Protein AF-A0A435G6U5-F1 (afdb_monomer_lite)

Foldseek 3Di:
DDPVQLQVLVVCLLQVVDQLVVSVVSNVVDDQDDPDAADERDPVSLLNLLVCVLVVNAPLVSQLSSLLVQPPRPNYDYDDPCRVLNNVSSVLSPCCVVNNGDDSVVSCVSVVND

Secondary structure (DSSP, 8-state):
---HHHHHHHHHHHTT-S-HHHHHHHHTTS-S---SPPEEP-HHHHHHHHHHHHTTSS-HHHHHHHHHHHTT-TTEE--STTHHHHHHHHHHHH-HHHH----HHHHHHHHT--

Structure (mmCIF, N/CA/C/O backbone):
data_AF-A0A435G6U5-F1
#
_entry.id   AF-A0A435G6U5-F1
#
loop_
_atom_site.group_PDB
_atom_site.id
_atom_site.type_symbol
_atom_site.label_atom_id
_atom_site.label_alt_id
_atom_site.label_comp_id
_atom_site.label_asym_id
_atom_site.label_entity_id
_atom_site.label_seq_id
_atom_site.pdbx_PDB_ins_code
_atom_site.Cartn_x
_atom_site.Cartn_y
_atom_site.Cartn_z
_atom_site.occupancy
_atom_site.B_iso_or_equiv
_atom_site.auth_seq_id
_atom_site.auth_comp_id
_atom_site.auth_asym_id
_atom_site.auth_atom_id
_atom_site.pdbx_PDB_model_num
ATOM 1 N N . MET A 1 1 ? 16.431 -3.340 -18.171 1.00 50.75 1 MET A N 1
ATOM 2 C CA . MET A 1 1 ? 15.363 -3.262 -19.197 1.00 50.75 1 MET A CA 1
ATOM 3 C C . MET A 1 1 ? 14.067 -3.030 -18.445 1.00 50.75 1 MET A C 1
ATOM 5 O O . MET A 1 1 ? 13.778 -3.823 -17.561 1.00 50.75 1 MET A O 1
ATOM 9 N N . ILE A 1 2 ? 13.354 -1.934 -18.710 1.00 60.59 2 ILE A N 1
ATOM 10 C CA . ILE A 1 2 ? 12.085 -1.646 -18.026 1.00 60.59 2 ILE A CA 1
ATOM 11 C C . ILE A 1 2 ? 11.058 -2.672 -18.512 1.00 60.59 2 ILE A C 1
ATOM 13 O O . ILE A 1 2 ? 10.779 -2.747 -19.707 1.00 60.59 2 ILE A O 1
ATOM 17 N N . ASN A 1 3 ? 10.525 -3.484 -17.600 1.00 83.19 3 ASN A N 1
ATOM 18 C CA . ASN A 1 3 ? 9.413 -4.378 -17.909 1.00 83.19 3 ASN A CA 1
ATOM 19 C C . ASN A 1 3 ? 8.112 -3.582 -17.749 1.00 83.19 3 ASN A C 1
ATOM 21 O O . ASN A 1 3 ? 7.552 -3.508 -16.657 1.00 83.19 3 ASN A O 1
ATOM 25 N N . GLU A 1 4 ? 7.672 -2.930 -18.826 1.00 89.44 4 GLU A N 1
ATOM 26 C CA . GLU A 1 4 ? 6.516 -2.024 -18.804 1.00 89.44 4 GLU A CA 1
ATOM 27 C C . GLU A 1 4 ? 5.245 -2.678 -18.250 1.00 89.44 4 GLU A C 1
ATOM 29 O O . GLU A 1 4 ? 4.462 -2.009 -17.577 1.00 89.44 4 GLU A O 1
ATOM 34 N N . ASP A 1 5 ? 5.044 -3.975 -18.485 1.00 93.88 5 ASP A N 1
ATOM 35 C CA . ASP A 1 5 ? 3.865 -4.688 -17.996 1.00 93.88 5 ASP A CA 1
ATOM 36 C C . ASP A 1 5 ? 3.950 -4.986 -16.498 1.00 93.88 5 ASP A C 1
ATOM 38 O O . ASP A 1 5 ? 2.951 -4.812 -15.795 1.00 93.88 5 ASP A O 1
ATOM 42 N N . ARG A 1 6 ? 5.146 -5.302 -15.975 1.00 95.69 6 ARG A N 1
ATOM 43 C CA . ARG A 1 6 ? 5.376 -5.352 -14.521 1.00 95.69 6 ARG A CA 1
ATOM 44 C C . ARG A 1 6 ? 5.080 -3.994 -13.899 1.00 95.69 6 ARG A C 1
ATOM 46 O O . ARG A 1 6 ? 4.316 -3.923 -12.946 1.00 95.69 6 ARG A O 1
ATOM 53 N N . ILE A 1 7 ? 5.627 -2.912 -14.458 1.00 95.38 7 ILE A N 1
ATOM 54 C CA . ILE A 1 7 ? 5.423 -1.549 -13.940 1.00 95.38 7 ILE A CA 1
ATOM 55 C C . ILE A 1 7 ? 3.938 -1.168 -13.928 1.00 95.38 7 ILE A C 1
ATOM 57 O O . ILE A 1 7 ? 3.467 -0.576 -12.957 1.00 95.38 7 ILE A O 1
ATOM 61 N N . LYS A 1 8 ? 3.173 -1.521 -14.969 1.00 96.00 8 LYS A N 1
ATOM 62 C CA . LYS A 1 8 ? 1.712 -1.328 -14.985 1.00 96.00 8 LYS A CA 1
ATOM 63 C C . LYS A 1 8 ? 1.030 -2.127 -13.874 1.00 96.00 8 LYS A C 1
ATOM 65 O O . LYS A 1 8 ? 0.192 -1.571 -13.172 1.00 96.00 8 LYS A O 1
ATOM 70 N N . ALA A 1 9 ? 1.398 -3.395 -13.690 1.00 96.94 9 ALA A N 1
ATOM 71 C CA . ALA A 1 9 ? 0.836 -4.232 -12.633 1.00 96.94 9 ALA A CA 1
ATOM 72 C C . ALA A 1 9 ? 1.160 -3.682 -11.230 1.00 96.94 9 ALA A C 1
ATOM 74 O O . ALA A 1 9 ? 0.264 -3.599 -10.392 1.00 96.94 9 ALA A O 1
ATOM 75 N N . VAL A 1 10 ? 2.393 -3.208 -11.007 1.00 97.56 10 VAL A N 1
ATOM 76 C CA . VAL A 1 10 ? 2.805 -2.547 -9.758 1.00 97.56 10 VAL A CA 1
ATOM 77 C C . VAL A 1 10 ? 1.973 -1.290 -9.504 1.00 97.56 10 VAL A C 1
ATOM 79 O O . VAL A 1 10 ? 1.478 -1.092 -8.399 1.00 97.56 10 VAL A O 1
ATOM 82 N N . LYS A 1 11 ? 1.778 -0.443 -10.521 1.00 97.69 11 LYS A N 1
ATOM 83 C CA . LYS A 1 11 ? 0.965 0.777 -10.397 1.00 97.69 11 LYS A CA 1
ATOM 84 C C . LYS A 1 11 ? -0.492 0.466 -10.054 1.00 97.69 11 LYS A C 1
ATOM 86 O O . LYS A 1 11 ? -1.048 1.113 -9.170 1.00 97.69 11 LYS A O 1
ATOM 91 N N . SER A 1 12 ? -1.082 -0.551 -10.685 1.00 97.69 12 SER A N 1
ATOM 92 C CA . SER A 1 12 ? -2.440 -0.990 -10.344 1.00 97.69 12 SER A CA 1
ATOM 93 C C . SER A 1 12 ? -2.544 -1.556 -8.923 1.00 97.69 12 SER A C 1
ATOM 95 O O . SER A 1 12 ? -3.585 -1.365 -8.295 1.00 97.69 12 SER A O 1
ATOM 97 N N . LEU A 1 13 ? -1.494 -2.206 -8.395 1.00 98.44 13 LEU A N 1
ATOM 98 C CA . LEU A 1 13 ? -1.422 -2.595 -6.981 1.00 98.44 13 LEU A CA 1
ATOM 99 C C . LEU A 1 13 ? -1.333 -1.364 -6.069 1.00 98.44 13 LEU A C 1
ATOM 101 O O . LEU A 1 13 ? -2.150 -1.236 -5.164 1.00 98.44 13 LEU A O 1
ATOM 105 N N . ILE A 1 14 ? -0.390 -0.448 -6.322 1.00 98.31 14 ILE A N 1
ATOM 106 C CA . ILE A 1 14 ? -0.176 0.763 -5.508 1.00 98.31 14 ILE A CA 1
ATOM 107 C C . ILE A 1 14 ? -1.473 1.567 -5.372 1.00 98.31 14 ILE A C 1
ATOM 109 O O . ILE A 1 14 ? -1.871 1.898 -4.259 1.00 98.31 14 ILE A O 1
ATOM 113 N N . GLY A 1 15 ? -2.164 1.828 -6.486 1.00 97.44 15 GLY A N 1
ATOM 114 C CA . GLY A 1 15 ? -3.444 2.544 -6.477 1.00 97.44 15 GLY A CA 1
ATOM 115 C C . GLY A 1 15 ? -4.650 1.688 -6.073 1.00 97.44 15 GLY A C 1
ATOM 116 O O . GLY A 1 15 ? -5.752 2.216 -5.904 1.00 97.44 15 GLY A O 1
ATOM 117 N N . LEU A 1 16 ? -4.467 0.370 -5.951 1.00 97.62 16 LEU A N 1
ATOM 118 C CA . LEU A 1 16 ? -5.516 -0.631 -5.758 1.00 97.62 16 LEU A CA 1
ATOM 119 C C . LEU A 1 16 ? -6.708 -0.413 -6.711 1.00 97.62 16 LEU A C 1
ATOM 121 O O . LEU A 1 16 ? -7.870 -0.339 -6.302 1.00 97.62 16 LEU A O 1
ATOM 125 N N . GLU A 1 17 ? -6.405 -0.226 -7.998 1.00 91.50 17 GLU A N 1
ATOM 126 C CA . GLU A 1 17 ? -7.369 0.163 -9.047 1.00 91.50 17 GLU A CA 1
ATOM 127 C C . GLU A 1 17 ? -8.345 -0.966 -9.417 1.00 91.50 17 GLU A C 1
ATOM 129 O O . GLU A 1 17 ? -9.379 -0.739 -10.045 1.00 91.50 17 GLU A O 1
ATOM 134 N N . LYS A 1 18 ? -7.997 -2.199 -9.048 1.00 95.38 18 LYS A N 1
ATOM 135 C CA . LYS A 1 18 ? -8.740 -3.435 -9.303 1.00 95.38 18 LYS A CA 1
ATOM 136 C C . LYS A 1 18 ? -8.899 -4.199 -7.982 1.00 95.38 18 LYS A C 1
ATOM 138 O O . LYS A 1 18 ? -8.214 -3.861 -7.015 1.00 95.38 18 LYS A O 1
ATOM 143 N N . PRO A 1 19 ? -9.762 -5.233 -7.919 1.00 97.62 19 PRO A N 1
ATOM 144 C CA . PRO A 1 19 ? -9.792 -6.136 -6.771 1.00 97.62 19 PRO A CA 1
ATOM 145 C C . PRO A 1 19 ? -8.387 -6.657 -6.449 1.00 97.62 19 PRO A C 1
ATOM 147 O O . PRO A 1 19 ? -7.641 -6.985 -7.376 1.00 97.62 19 PRO A O 1
ATOM 150 N N . ILE A 1 20 ? -8.036 -6.739 -5.162 1.00 98.00 20 ILE A N 1
ATOM 151 C CA . ILE A 1 20 ? -6.674 -7.069 -4.714 1.00 98.00 20 ILE A CA 1
ATOM 152 C C . ILE A 1 20 ? -6.160 -8.377 -5.334 1.00 98.00 20 ILE A C 1
ATOM 154 O O . ILE A 1 20 ? -5.059 -8.403 -5.883 1.00 98.00 20 ILE A O 1
ATOM 158 N N . ASP A 1 21 ? -7.008 -9.405 -5.412 1.00 97.50 21 ASP A N 1
ATOM 159 C CA . ASP A 1 21 ? -6.685 -10.684 -6.055 1.00 97.50 21 ASP A CA 1
ATOM 160 C C . ASP A 1 21 ? -6.280 -10.524 -7.525 1.00 97.50 21 ASP A C 1
ATOM 162 O O . ASP A 1 21 ? -5.393 -11.215 -8.019 1.00 97.50 21 ASP A O 1
ATOM 166 N N . SER A 1 22 ? -6.904 -9.595 -8.255 1.00 97.94 22 SER A N 1
ATOM 167 C CA . SER A 1 22 ? -6.549 -9.326 -9.654 1.00 97.94 22 SER A CA 1
ATOM 168 C C . SER A 1 22 ? -5.181 -8.655 -9.777 1.00 97.94 22 SER A C 1
ATOM 170 O O . SER A 1 22 ? -4.448 -8.947 -10.722 1.00 97.94 22 SER A O 1
ATOM 172 N N . CYS A 1 23 ? -4.825 -7.775 -8.836 1.00 97.81 23 CYS A N 1
ATOM 173 C CA . CYS A 1 23 ? -3.502 -7.153 -8.783 1.00 97.81 23 CYS A CA 1
ATOM 174 C C . CYS A 1 23 ? -2.420 -8.191 -8.456 1.00 97.81 23 CYS A C 1
ATOM 176 O O . CYS A 1 23 ? -1.431 -8.286 -9.182 1.00 97.81 23 CYS A O 1
ATOM 178 N N . ILE A 1 24 ? -2.648 -9.018 -7.431 1.00 96.75 24 ILE A N 1
ATOM 179 C CA . ILE A 1 24 ? -1.733 -10.095 -7.025 1.00 96.75 24 ILE A CA 1
ATOM 180 C C . ILE A 1 24 ? -1.548 -11.102 -8.165 1.00 96.75 24 ILE A C 1
ATOM 182 O O . ILE A 1 24 ? -0.421 -11.419 -8.536 1.00 96.75 24 ILE A O 1
ATOM 186 N N . ASN A 1 25 ? -2.636 -11.550 -8.799 1.00 97.00 25 ASN A N 1
ATOM 187 C CA . ASN A 1 25 ? -2.562 -12.497 -9.913 1.00 97.00 25 ASN A CA 1
ATOM 188 C C . ASN A 1 25 ? -1.785 -11.944 -11.112 1.00 97.00 25 ASN A C 1
ATOM 190 O O . ASN A 1 25 ? -1.052 -12.692 -11.754 1.00 97.00 25 ASN A O 1
ATOM 194 N N . ALA A 1 26 ? -1.916 -10.648 -11.413 1.00 96.38 26 ALA A N 1
ATOM 195 C CA . ALA A 1 26 ? -1.118 -10.021 -12.461 1.00 96.38 26 ALA A CA 1
ATOM 196 C C . ALA A 1 26 ? 0.378 -10.024 -12.106 1.00 96.38 26 ALA A C 1
ATOM 198 O O . ALA A 1 26 ? 1.209 -10.325 -12.962 1.00 96.38 26 ALA A O 1
ATOM 199 N N . LEU A 1 27 ? 0.725 -9.740 -10.849 1.00 95.94 27 LEU A N 1
ATOM 200 C CA . LEU A 1 27 ? 2.111 -9.727 -10.378 1.00 95.94 27 LEU A CA 1
ATOM 201 C C . LEU A 1 27 ? 2.742 -11.122 -10.305 1.00 95.94 27 LEU A C 1
ATOM 203 O O . LEU A 1 27 ? 3.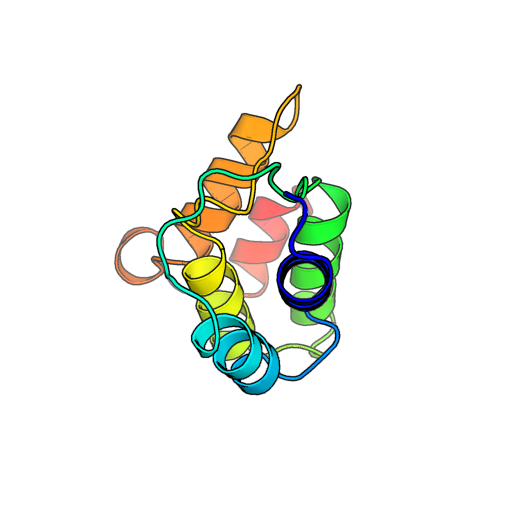912 -11.266 -10.648 1.00 95.94 27 LEU A O 1
ATOM 207 N N . ASN A 1 28 ? 1.954 -12.152 -9.991 1.00 95.50 28 ASN A N 1
ATOM 208 C CA . ASN A 1 28 ? 2.390 -13.554 -9.973 1.00 95.50 28 ASN A CA 1
ATOM 209 C C . ASN A 1 28 ? 2.816 -14.091 -11.354 1.00 95.50 28 ASN A C 1
ATOM 211 O O . ASN A 1 28 ? 3.363 -15.188 -11.445 1.00 95.50 28 ASN A O 1
ATOM 215 N N . THR A 1 29 ? 2.574 -13.344 -12.438 1.00 95.50 29 THR A N 1
ATOM 216 C CA . THR A 1 29 ? 3.088 -13.684 -13.777 1.00 95.50 29 THR A CA 1
ATOM 217 C C . THR A 1 29 ? 4.566 -13.331 -13.966 1.00 95.50 29 THR A C 1
ATOM 219 O O . THR A 1 29 ? 5.189 -13.785 -14.928 1.00 95.50 29 THR A O 1
ATOM 222 N N . PHE A 1 30 ? 5.142 -12.544 -13.053 1.00 94.25 30 PHE A N 1
ATOM 223 C CA . PHE A 1 30 ? 6.541 -12.138 -13.068 1.00 94.25 30 PHE A CA 1
ATOM 224 C C . PHE A 1 30 ? 7.340 -12.856 -11.969 1.00 94.25 30 PHE A C 1
A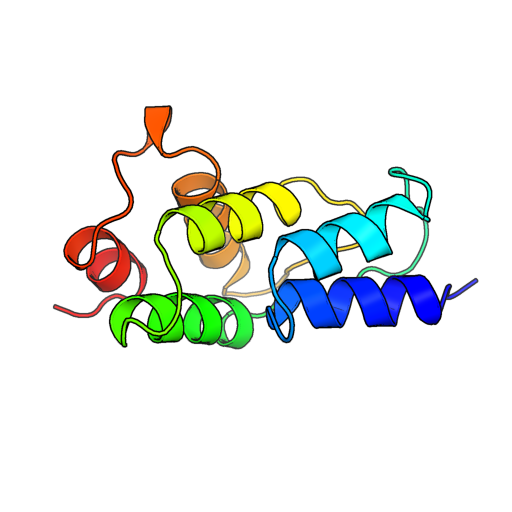TOM 226 O O . PHE A 1 30 ? 6.784 -13.334 -10.985 1.00 94.25 30 PHE A O 1
ATOM 233 N N . SER A 1 31 ? 8.667 -12.906 -12.126 1.00 93.25 31 SER A N 1
ATOM 234 C CA .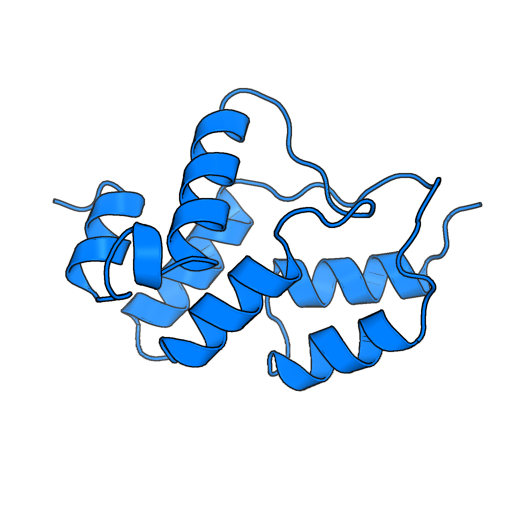 SER A 1 31 ? 9.575 -13.328 -11.048 1.00 93.25 31 SER A CA 1
ATOM 235 C C . SER A 1 31 ? 9.370 -12.466 -9.800 1.00 93.25 31 SER A C 1
ATOM 237 O O . SER A 1 31 ? 9.121 -11.266 -9.929 1.00 93.25 31 SER A O 1
ATOM 239 N N . TRP A 1 32 ? 9.526 -13.044 -8.611 1.00 88.94 32 TRP A N 1
ATOM 240 C CA . TRP A 1 32 ? 9.543 -12.249 -7.384 1.00 88.94 32 TRP A CA 1
ATOM 241 C C . TRP A 1 32 ? 10.707 -11.253 -7.411 1.00 88.94 32 TRP A C 1
ATOM 243 O O . TRP A 1 32 ? 10.476 -10.045 -7.387 1.00 88.94 32 TRP A O 1
ATOM 253 N N . ASP A 1 33 ? 11.921 -11.768 -7.621 1.00 91.38 33 ASP A N 1
ATOM 254 C CA . ASP A 1 33 ? 13.139 -10.966 -7.726 1.00 91.38 33 ASP A CA 1
ATOM 255 C C . ASP A 1 33 ? 13.043 -9.965 -8.886 1.00 91.38 33 ASP A C 1
ATOM 257 O O . ASP A 1 33 ? 12.589 -10.295 -9.999 1.00 91.38 33 ASP A O 1
ATOM 261 N N . TYR A 1 34 ? 13.492 -8.737 -8.627 1.00 93.31 34 TYR A N 1
ATOM 262 C CA . TYR A 1 34 ? 13.490 -7.658 -9.603 1.00 93.31 34 TYR A CA 1
ATOM 263 C C . TYR A 1 34 ? 14.703 -6.735 -9.454 1.00 93.31 34 TYR A C 1
ATOM 265 O O . TYR A 1 34 ? 14.805 -5.970 -8.505 1.00 93.31 34 TYR A O 1
ATOM 273 N N . ASP A 1 35 ? 15.566 -6.737 -10.472 1.00 90.81 35 ASP A N 1
ATOM 274 C CA . ASP A 1 35 ? 16.769 -5.889 -10.541 1.00 90.81 35 ASP A CA 1
ATOM 275 C C . ASP A 1 35 ? 16.567 -4.600 -11.372 1.00 90.81 35 ASP A C 1
ATOM 277 O O . ASP A 1 35 ? 17.531 -3.971 -11.816 1.00 90.81 35 ASP A O 1
ATOM 281 N N . GLY A 1 36 ? 15.320 -4.248 -11.705 1.00 91.06 36 GLY A N 1
ATOM 282 C CA . GLY A 1 36 ? 15.005 -3.070 -12.519 1.00 91.06 36 GLY A CA 1
ATOM 283 C C . GLY A 1 36 ? 14.673 -1.827 -11.690 1.00 91.06 36 GLY A C 1
ATOM 284 O O . GLY A 1 36 ? 14.709 -1.843 -10.465 1.00 91.06 36 GLY A O 1
ATOM 285 N N . ASP A 1 37 ? 14.289 -0.744 -12.370 1.00 93.69 37 ASP A N 1
ATOM 286 C CA . ASP A 1 37 ? 13.867 0.482 -11.688 1.00 93.69 37 ASP A CA 1
ATOM 287 C C . ASP A 1 37 ? 12.511 0.267 -10.988 1.00 93.69 37 ASP A C 1
ATOM 289 O O . ASP A 1 37 ? 11.553 -0.160 -11.653 1.00 93.69 37 ASP A O 1
ATOM 293 N N . PRO A 1 38 ? 12.401 0.533 -9.674 1.00 95.62 38 PRO A N 1
ATOM 294 C CA . PRO A 1 38 ? 11.172 0.317 -8.922 1.00 95.62 38 PRO A CA 1
ATOM 295 C C . PRO A 1 38 ? 10.135 1.410 -9.199 1.00 95.62 38 PRO A C 1
ATOM 297 O O . PRO A 1 38 ? 10.456 2.536 -9.591 1.00 95.62 38 PRO A O 1
ATOM 300 N N . VAL A 1 39 ? 8.863 1.101 -8.941 1.00 97.38 39 VAL A N 1
ATOM 301 C CA . VAL A 1 39 ? 7.804 2.116 -8.911 1.00 97.38 39 VAL A CA 1
ATOM 302 C C . VAL A 1 39 ? 7.806 2.808 -7.557 1.00 97.38 39 VAL A C 1
ATOM 304 O O . VAL A 1 39 ? 7.845 2.158 -6.515 1.00 97.38 39 VAL A O 1
ATOM 307 N N . ILE A 1 40 ? 7.735 4.138 -7.574 1.00 97.75 40 ILE A N 1
ATOM 308 C CA . ILE A 1 40 ? 7.714 4.926 -6.345 1.00 97.75 40 ILE A CA 1
ATOM 309 C C . ILE A 1 40 ? 6.307 4.933 -5.746 1.00 97.75 40 ILE A C 1
ATOM 311 O O . ILE A 1 40 ? 5.381 5.472 -6.353 1.00 97.75 40 ILE A O 1
ATOM 315 N N . LEU A 1 41 ? 6.176 4.368 -4.547 1.00 98.50 41 LEU A N 1
ATOM 316 C CA . LEU A 1 41 ? 5.024 4.518 -3.668 1.00 98.50 41 LEU A CA 1
ATOM 317 C C . LEU A 1 41 ? 5.146 5.842 -2.908 1.00 98.50 41 LEU A C 1
ATOM 319 O O . LEU A 1 41 ? 6.133 6.075 -2.207 1.00 98.50 41 LEU A O 1
ATOM 323 N N . ASN A 1 42 ? 4.140 6.705 -3.019 1.00 98.25 42 ASN A N 1
ATOM 324 C CA . ASN A 1 42 ? 4.117 7.990 -2.328 1.00 98.25 42 ASN A CA 1
ATOM 325 C C . ASN A 1 42 ? 3.075 7.996 -1.213 1.00 98.25 42 ASN A C 1
ATOM 327 O O . ASN A 1 42 ? 2.144 7.191 -1.176 1.00 98.25 42 ASN A O 1
ATOM 331 N N . ARG A 1 43 ? 3.189 8.986 -0.325 1.00 98.12 43 ARG A N 1
ATOM 332 C CA . ARG A 1 43 ? 2.231 9.199 0.762 1.00 98.12 43 ARG A CA 1
ATOM 333 C C . ARG A 1 43 ? 0.789 9.278 0.265 1.00 98.12 43 ARG A C 1
ATOM 335 O O . ARG A 1 43 ? -0.094 8.664 0.853 1.00 98.12 43 ARG A O 1
ATOM 342 N N . THR A 1 44 ? 0.554 9.999 -0.828 1.00 98.06 44 THR A N 1
ATOM 343 C CA . THR A 1 44 ? -0.785 10.190 -1.401 1.00 98.06 44 THR A CA 1
ATOM 344 C C . THR A 1 44 ? -1.434 8.884 -1.846 1.00 98.06 44 THR A C 1
ATOM 346 O O . THR A 1 44 ? -2.651 8.753 -1.737 1.00 98.06 44 THR A O 1
ATOM 349 N N . ASP A 1 45 ? -0.641 7.917 -2.310 1.00 98.44 45 ASP A N 1
ATOM 350 C CA . ASP A 1 45 ? -1.141 6.607 -2.730 1.00 98.44 45 ASP A CA 1
ATOM 351 C C . ASP A 1 45 ? -1.650 5.826 -1.511 1.00 98.44 45 ASP A C 1
ATOM 353 O O . ASP A 1 45 ? -2.794 5.370 -1.486 1.00 98.44 45 ASP A O 1
ATOM 357 N N . VAL A 1 46 ? -0.840 5.778 -0.446 1.00 98.69 46 VAL A N 1
ATOM 358 C CA . VAL A 1 46 ? -1.189 5.127 0.827 1.00 98.69 46 VAL A CA 1
ATOM 359 C C . VAL A 1 46 ? -2.419 5.779 1.462 1.00 98.69 46 VAL A C 1
ATOM 361 O O . VAL A 1 46 ? -3.360 5.096 1.867 1.00 98.69 46 VAL A O 1
ATOM 364 N N . GLU A 1 47 ? -2.450 7.113 1.520 1.00 98.62 47 GLU A N 1
ATOM 365 C CA . GLU A 1 47 ? -3.597 7.847 2.053 1.00 98.62 47 GLU A CA 1
ATOM 366 C C . GLU A 1 47 ? -4.877 7.579 1.259 1.00 98.62 47 GLU A C 1
ATOM 368 O O . GLU A 1 47 ? -5.943 7.455 1.856 1.00 98.62 47 GLU A O 1
ATOM 373 N N . SER A 1 48 ? -4.788 7.493 -0.071 1.00 98.56 48 SER A N 1
ATOM 374 C CA . SER A 1 48 ? -5.935 7.217 -0.940 1.00 98.56 48 SER A CA 1
ATOM 375 C C . SER A 1 48 ? -6.567 5.858 -0.625 1.00 98.56 48 SER A C 1
ATOM 377 O O . SER A 1 48 ? -7.783 5.761 -0.441 1.00 98.56 48 SER A O 1
ATOM 379 N N . VAL A 1 49 ? -5.749 4.811 -0.483 1.00 98.62 49 VAL A N 1
ATOM 380 C CA . VAL A 1 49 ? -6.232 3.459 -0.164 1.00 98.62 49 VAL A CA 1
ATOM 381 C C . VAL A 1 49 ? -6.824 3.397 1.250 1.00 98.62 49 VAL A C 1
ATOM 383 O O . VAL A 1 49 ? -7.924 2.870 1.430 1.00 98.62 49 VAL A O 1
ATOM 386 N N . MET A 1 50 ? -6.175 4.019 2.241 1.00 98.75 50 MET A N 1
ATOM 387 C CA . MET A 1 50 ? -6.717 4.111 3.604 1.00 98.75 50 MET A CA 1
ATOM 388 C C . MET A 1 50 ? -8.043 4.885 3.661 1.00 98.75 50 MET A C 1
ATOM 390 O O . MET A 1 50 ? -8.978 4.457 4.335 1.00 98.75 50 MET A O 1
ATOM 394 N N . LYS A 1 51 ? -8.173 5.992 2.917 1.00 98.56 51 LYS A N 1
ATOM 395 C CA . LYS A 1 51 ? -9.428 6.759 2.828 1.00 98.56 51 LYS A CA 1
ATOM 396 C C . LYS A 1 51 ? -10.554 5.929 2.212 1.00 98.56 51 LYS A C 1
ATOM 398 O O . LYS A 1 51 ? -11.658 5.940 2.741 1.00 98.56 51 LYS A O 1
ATOM 403 N N . ARG A 1 52 ? -10.279 5.117 1.184 1.00 98.44 52 ARG A N 1
ATOM 404 C CA . ARG A 1 52 ? -11.279 4.185 0.623 1.00 98.44 52 ARG A CA 1
ATOM 405 C C . ARG A 1 52 ? -11.786 3.176 1.655 1.00 98.44 52 ARG A C 1
ATOM 407 O O . ARG A 1 52 ? -12.973 2.858 1.636 1.00 98.44 52 ARG A O 1
ATOM 414 N N . PHE A 1 53 ? -10.927 2.699 2.555 1.00 98.62 53 PHE A N 1
ATOM 415 C CA . PHE A 1 53 ? -11.354 1.876 3.691 1.00 98.62 53 PHE A CA 1
ATOM 416 C C . PHE A 1 53 ? -12.239 2.664 4.666 1.00 98.62 53 PHE A C 1
ATOM 418 O O . PHE A 1 53 ? -13.315 2.189 5.034 1.00 98.62 53 PHE A O 1
ATOM 425 N N . LEU A 1 54 ? -11.848 3.890 5.031 1.00 98.50 54 LEU A N 1
ATOM 426 C CA . LEU A 1 54 ? -12.671 4.759 5.881 1.00 98.50 54 LEU A CA 1
ATOM 427 C C . LEU A 1 54 ? -14.032 5.083 5.247 1.00 98.50 54 LEU A C 1
ATOM 429 O O . LEU A 1 54 ? -15.035 5.171 5.952 1.00 98.50 54 LEU A O 1
ATOM 433 N N . ASP A 1 55 ? -14.112 5.194 3.929 1.00 98.12 55 ASP A N 1
ATOM 434 C CA . ASP A 1 55 ? -15.371 5.443 3.223 1.00 98.12 55 ASP A CA 1
ATOM 435 C C . ASP A 1 55 ? -16.239 4.179 3.073 1.00 98.12 55 ASP A C 1
ATOM 437 O O . ASP A 1 55 ? -17.345 4.245 2.542 1.00 98.12 55 ASP A O 1
ATOM 441 N N . GLY A 1 56 ? -15.762 3.016 3.533 1.00 97.69 56 GLY A N 1
ATOM 442 C CA . GLY A 1 56 ? -16.458 1.732 3.400 1.00 97.69 56 GLY A CA 1
ATOM 443 C C . GLY A 1 56 ? -16.383 1.120 1.996 1.00 97.69 56 GLY A C 1
ATOM 444 O O . GLY A 1 56 ? -17.062 0.133 1.724 1.00 97.69 56 GLY A O 1
ATOM 445 N N . ASN A 1 57 ? -15.549 1.679 1.114 1.00 97.62 57 ASN A N 1
ATOM 446 C CA . ASN A 1 57 ? -15.335 1.212 -0.261 1.00 97.62 57 ASN A CA 1
ATOM 447 C C . ASN A 1 57 ? -14.241 0.137 -0.373 1.00 97.62 57 ASN A C 1
ATOM 449 O O . ASN A 1 57 ? -13.991 -0.376 -1.464 1.00 97.62 57 ASN A O 1
ATOM 453 N N . LEU A 1 58 ? -13.556 -0.168 0.728 1.00 97.88 58 LEU A N 1
ATOM 454 C CA . LEU A 1 58 ? -12.529 -1.198 0.812 1.00 97.88 58 LEU A CA 1
ATOM 455 C C . LEU A 1 58 ? -12.712 -1.974 2.114 1.00 97.88 58 LEU A C 1
ATOM 457 O O . LEU A 1 58 ? -12.928 -1.371 3.167 1.00 97.88 58 LEU A O 1
ATOM 461 N N . SER A 1 59 ? -12.648 -3.303 2.054 1.00 98.25 59 SER A N 1
ATOM 462 C CA . SER A 1 59 ? -12.745 -4.116 3.262 1.00 98.25 59 SER A CA 1
ATOM 463 C C . SER A 1 59 ? -11.428 -4.101 4.043 1.00 98.25 59 SER A C 1
ATOM 465 O O . SER A 1 59 ? -10.362 -3.826 3.495 1.00 98.25 59 SER A O 1
ATOM 467 N N . LYS A 1 60 ? -11.484 -4.444 5.336 1.00 98.00 60 LYS A N 1
ATOM 468 C CA . LYS A 1 60 ? -10.267 -4.625 6.146 1.00 98.00 60 LYS A CA 1
ATOM 469 C C . LYS A 1 60 ? -9.341 -5.703 5.569 1.00 98.00 60 LYS A C 1
ATOM 471 O O . LYS A 1 60 ? -8.133 -5.545 5.622 1.00 98.00 60 LYS A O 1
ATOM 476 N N . THR A 1 61 ? -9.920 -6.769 5.011 1.00 98.19 61 THR A N 1
ATOM 477 C CA . THR A 1 61 ? -9.175 -7.897 4.441 1.00 98.19 61 THR A CA 1
ATOM 478 C C . THR A 1 61 ? -8.466 -7.480 3.162 1.00 98.19 61 THR A C 1
ATOM 480 O O . THR A 1 61 ? -7.310 -7.832 2.973 1.00 98.19 61 THR A O 1
ATOM 483 N N . ASP A 1 62 ? -9.116 -6.670 2.323 1.00 98.50 62 ASP A N 1
ATOM 484 C CA . ASP A 1 62 ? -8.466 -6.129 1.128 1.00 98.50 62 ASP A CA 1
ATOM 485 C C . ASP A 1 62 ? -7.360 -5.130 1.486 1.00 98.50 62 ASP A C 1
ATOM 487 O O . ASP A 1 62 ? -6.336 -5.094 0.812 1.00 98.50 62 ASP A O 1
ATOM 491 N N . LEU A 1 63 ? -7.549 -4.323 2.541 1.00 98.69 63 LEU A N 1
ATOM 492 C CA . LEU A 1 63 ? -6.531 -3.380 3.014 1.00 98.69 63 LEU A CA 1
ATOM 493 C C . LEU A 1 63 ? -5.296 -4.103 3.576 1.00 98.69 63 LEU A C 1
ATOM 495 O O . LEU A 1 63 ? -4.174 -3.705 3.274 1.00 98.69 63 LEU A O 1
ATOM 499 N N . GLU A 1 64 ? -5.506 -5.167 4.354 1.00 98.62 64 GLU A N 1
ATOM 500 C CA . GLU A 1 64 ? -4.443 -6.047 4.856 1.00 98.62 64 GLU A CA 1
ATOM 501 C C . GLU A 1 64 ? -3.679 -6.699 3.698 1.00 98.62 64 GLU A C 1
ATOM 503 O O . GLU A 1 64 ? -2.466 -6.539 3.592 1.00 98.62 64 GLU A O 1
ATOM 508 N N . ALA A 1 65 ? -4.396 -7.345 2.773 1.00 98.56 65 ALA A N 1
ATOM 509 C CA . ALA A 1 65 ? -3.797 -8.010 1.617 1.00 98.56 65 ALA A CA 1
ATOM 510 C C . ALA A 1 65 ? -3.056 -7.035 0.687 1.00 98.56 65 ALA A C 1
ATOM 512 O O . ALA A 1 65 ? -2.038 -7.387 0.097 1.00 98.56 65 ALA A O 1
ATOM 513 N N . TRP A 1 66 ? -3.540 -5.799 0.554 1.00 98.75 66 TRP A N 1
ATOM 514 C CA . TRP A 1 66 ? -2.841 -4.751 -0.186 1.00 98.75 66 TRP A CA 1
ATOM 515 C C . TRP A 1 66 ? -1.521 -4.352 0.478 1.00 98.75 66 TRP A C 1
ATOM 517 O O . TRP A 1 66 ? -0.514 -4.222 -0.217 1.00 98.75 66 TRP A O 1
ATOM 527 N N . ALA A 1 67 ? -1.509 -4.176 1.802 1.00 98.69 67 ALA A N 1
ATOM 528 C CA . ALA A 1 67 ? -0.294 -3.830 2.532 1.00 98.69 67 ALA A CA 1
ATOM 529 C C . ALA A 1 67 ? 0.728 -4.976 2.502 1.00 98.69 67 ALA A C 1
ATOM 531 O O . ALA A 1 67 ? 1.898 -4.729 2.223 1.00 98.69 67 ALA A O 1
ATOM 532 N N . ASP A 1 68 ? 0.276 -6.216 2.705 1.00 98.38 68 ASP A N 1
ATOM 533 C CA . ASP A 1 68 ? 1.093 -7.432 2.597 1.00 98.38 68 ASP A CA 1
ATOM 534 C C . ASP A 1 68 ? 1.716 -7.579 1.202 1.00 98.38 68 ASP A C 1
ATOM 536 O O . ASP A 1 68 ? 2.924 -7.750 1.067 1.00 98.38 68 ASP A O 1
ATOM 540 N N . ALA A 1 69 ? 0.929 -7.369 0.142 1.00 97.88 69 ALA A N 1
ATOM 541 C CA . ALA A 1 69 ? 1.424 -7.420 -1.232 1.00 97.88 69 ALA A CA 1
ATOM 542 C C . ALA A 1 69 ? 2.411 -6.291 -1.591 1.00 97.88 69 ALA A C 1
ATOM 544 O O . ALA A 1 69 ? 3.048 -6.356 -2.641 1.00 97.88 69 ALA A O 1
ATOM 545 N N . ILE A 1 70 ? 2.518 -5.234 -0.782 1.00 98.25 70 ILE A N 1
ATOM 546 C CA . ILE A 1 70 ? 3.497 -4.151 -0.964 1.00 98.25 70 ILE A CA 1
ATOM 547 C C . ILE A 1 70 ? 4.742 -4.382 -0.106 1.00 98.25 70 ILE A C 1
ATOM 549 O O . ILE A 1 70 ? 5.844 -4.001 -0.512 1.00 98.25 70 ILE A O 1
ATOM 553 N N . GLU A 1 71 ? 4.581 -4.957 1.084 1.00 97.31 71 GLU A N 1
ATOM 554 C CA . GLU A 1 71 ? 5.671 -5.140 2.030 1.00 97.31 71 GLU A CA 1
ATOM 555 C C . GLU A 1 71 ? 6.797 -5.989 1.415 1.00 97.31 71 GLU A C 1
ATOM 557 O O . GLU A 1 71 ? 6.568 -7.049 0.841 1.00 97.31 71 GLU A O 1
ATOM 562 N N . LEU A 1 72 ? 8.040 -5.511 1.533 1.00 93.69 72 LEU A N 1
ATOM 563 C CA . LEU A 1 72 ? 9.251 -6.205 1.066 1.00 93.69 72 LEU A CA 1
ATOM 564 C C . LEU A 1 72 ? 9.340 -6.466 -0.451 1.00 93.69 72 LEU A C 1
ATOM 566 O O . LEU A 1 72 ? 10.182 -7.259 -0.869 1.00 93.69 72 LEU A O 1
ATOM 570 N N . ARG A 1 73 ? 8.518 -5.820 -1.287 1.00 95.06 73 ARG A N 1
ATOM 571 C CA . ARG A 1 73 ? 8.563 -6.039 -2.740 1.00 95.06 73 ARG A CA 1
ATOM 572 C C . ARG A 1 73 ? 9.644 -5.198 -3.425 1.00 95.06 73 ARG A C 1
ATOM 574 O O . ARG A 1 73 ? 9.612 -3.974 -3.346 1.00 95.06 73 ARG A O 1
ATOM 581 N N . ASP A 1 74 ? 10.553 -5.850 -4.151 1.00 94.69 74 ASP A N 1
ATOM 582 C CA . ASP A 1 74 ? 11.745 -5.216 -4.752 1.00 94.69 74 ASP A CA 1
ATOM 583 C C . ASP A 1 74 ? 11.436 -4.214 -5.879 1.00 94.69 74 ASP A C 1
ATOM 585 O O . ASP A 1 74 ? 12.199 -3.287 -6.143 1.00 94.69 74 ASP A O 1
ATOM 589 N N . ASP A 1 75 ? 10.300 -4.373 -6.558 1.00 96.25 75 ASP A N 1
ATOM 590 C CA . ASP A 1 75 ? 9.836 -3.478 -7.625 1.00 96.25 75 ASP A CA 1
ATOM 591 C C . ASP A 1 75 ? 8.980 -2.305 -7.110 1.00 96.25 75 ASP A C 1
ATOM 593 O O . ASP A 1 75 ? 8.393 -1.568 -7.913 1.00 96.25 75 ASP A O 1
ATOM 597 N N . ILE A 1 76 ? 8.943 -2.090 -5.789 1.00 97.62 76 ILE A N 1
ATOM 598 C CA . ILE A 1 76 ? 8.347 -0.928 -5.126 1.00 97.62 76 ILE A CA 1
ATOM 599 C C . ILE A 1 76 ? 9.402 -0.254 -4.250 1.00 97.62 76 ILE A C 1
ATOM 601 O O . ILE A 1 76 ? 10.082 -0.887 -3.451 1.00 97.62 76 ILE A O 1
ATOM 605 N N . ALA A 1 77 ? 9.501 1.067 -4.352 1.00 97.44 77 ALA A N 1
ATOM 606 C CA . ALA A 1 77 ? 10.364 1.852 -3.485 1.00 97.44 77 ALA A CA 1
ATOM 607 C C . ALA A 1 77 ? 9.653 3.094 -2.954 1.00 97.44 77 ALA A C 1
ATOM 609 O O . ALA A 1 77 ? 8.671 3.564 -3.518 1.00 97.44 77 ALA A O 1
ATOM 610 N N . PHE A 1 78 ? 10.165 3.652 -1.864 1.00 97.19 78 PHE A N 1
ATOM 611 C CA . PHE A 1 78 ? 9.686 4.902 -1.286 1.00 97.19 78 PHE A CA 1
ATOM 612 C C . PHE A 1 78 ? 10.858 5.619 -0.616 1.00 97.19 78 PHE A C 1
ATOM 614 O O . PHE A 1 78 ? 11.671 5.010 0.081 1.00 97.19 78 PHE A O 1
ATOM 621 N N . TYR A 1 79 ? 10.960 6.926 -0.844 1.00 94.06 79 TYR A N 1
ATOM 622 C CA . TYR A 1 79 ? 12.087 7.748 -0.404 1.00 94.06 79 TYR A CA 1
ATOM 623 C C . TYR A 1 79 ? 11.599 9.116 0.087 1.00 94.06 79 TYR A C 1
ATOM 625 O O . TYR A 1 79 ? 10.434 9.474 -0.073 1.00 94.06 79 TYR A O 1
ATOM 633 N N . GLY A 1 80 ? 12.504 9.909 0.661 1.00 94.94 80 GLY A N 1
ATOM 634 C CA . GLY A 1 80 ? 12.208 11.275 1.098 1.00 94.94 80 GLY A CA 1
ATOM 635 C C . GLY A 1 80 ? 11.595 11.357 2.497 1.00 94.94 80 GLY A C 1
ATOM 636 O O . GLY A 1 80 ? 11.724 10.437 3.305 1.00 94.94 80 GLY A O 1
ATOM 637 N N . SER A 1 81 ? 10.958 12.492 2.799 1.00 96.56 81 SER A N 1
ATOM 638 C CA . SER A 1 81 ? 10.460 12.824 4.144 1.00 96.56 81 SER A CA 1
ATOM 639 C C . SER A 1 81 ? 9.383 11.871 4.661 1.00 96.56 81 SER A C 1
ATOM 641 O O . SER A 1 81 ? 9.284 11.667 5.868 1.00 96.56 81 SER A O 1
ATOM 643 N N . ASP A 1 82 ? 8.611 11.259 3.764 1.00 97.50 82 ASP A N 1
ATOM 644 C CA . ASP A 1 82 ? 7.512 10.362 4.127 1.00 97.50 82 ASP A CA 1
ATOM 645 C C . ASP A 1 82 ? 7.925 8.890 4.239 1.00 97.50 82 ASP A C 1
ATOM 647 O O . ASP A 1 82 ? 7.123 8.073 4.683 1.00 97.50 82 ASP A O 1
ATOM 651 N N . ALA A 1 83 ? 9.167 8.529 3.894 1.00 97.56 83 ALA A N 1
ATOM 652 C CA . ALA A 1 83 ? 9.599 7.131 3.822 1.00 97.56 83 ALA A CA 1
ATOM 653 C C . ALA A 1 83 ? 9.396 6.367 5.143 1.00 97.56 83 ALA A C 1
ATOM 655 O O . ALA A 1 83 ? 8.929 5.229 5.142 1.00 97.56 83 ALA A O 1
ATOM 656 N N . ASN A 1 84 ? 9.686 7.009 6.280 1.00 98.12 84 ASN A N 1
ATOM 657 C CA . ASN A 1 84 ? 9.468 6.418 7.603 1.00 98.12 84 ASN A CA 1
ATOM 658 C C . ASN A 1 84 ? 7.983 6.181 7.893 1.00 98.12 84 ASN A C 1
ATOM 660 O O . ASN A 1 84 ? 7.624 5.153 8.464 1.00 98.12 84 ASN A O 1
ATOM 664 N N . TRP A 1 85 ? 7.125 7.124 7.496 1.00 98.38 85 TRP A N 1
ATOM 665 C CA . TRP A 1 85 ? 5.686 7.005 7.693 1.00 98.38 85 TRP A CA 1
ATOM 666 C C . TRP A 1 85 ? 5.098 5.915 6.791 1.00 98.38 85 TRP A C 1
ATOM 668 O O . TRP A 1 85 ? 4.370 5.062 7.288 1.00 98.38 85 TRP A O 1
ATOM 678 N N . ILE A 1 86 ? 5.486 5.872 5.510 1.00 98.69 86 ILE A N 1
ATOM 679 C CA . ILE A 1 86 ? 5.059 4.829 4.564 1.00 98.69 86 ILE A CA 1
ATOM 680 C C . ILE A 1 86 ? 5.456 3.451 5.095 1.00 98.69 86 ILE A C 1
ATOM 682 O O . ILE A 1 86 ? 4.601 2.578 5.211 1.00 98.69 86 ILE A O 1
ATOM 686 N N . LYS A 1 87 ? 6.722 3.273 5.497 1.00 98.38 87 LYS A N 1
ATOM 687 C CA . LYS A 1 87 ? 7.204 2.006 6.061 1.00 98.38 87 LYS A CA 1
ATOM 688 C C . LYS A 1 87 ? 6.388 1.576 7.278 1.00 98.38 87 LYS A C 1
ATOM 690 O O . LYS A 1 87 ? 5.945 0.437 7.344 1.00 98.38 87 LYS A O 1
ATOM 695 N N . MET A 1 88 ? 6.185 2.488 8.228 1.00 98.19 88 MET A N 1
ATOM 696 C CA . MET A 1 88 ? 5.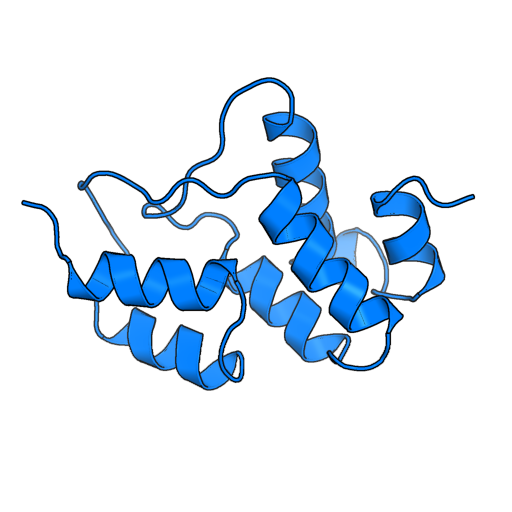401 2.217 9.431 1.00 98.19 88 MET A CA 1
ATOM 697 C C . MET A 1 88 ? 3.972 1.789 9.083 1.00 98.19 88 MET A C 1
ATOM 699 O O . MET A 1 88 ? 3.505 0.793 9.626 1.00 98.19 88 MET A O 1
ATOM 703 N N . VAL A 1 89 ? 3.284 2.512 8.194 1.00 98.62 89 VAL A N 1
ATOM 704 C CA . VAL A 1 89 ? 1.901 2.198 7.807 1.00 98.62 89 VAL A CA 1
ATOM 705 C C . VAL A 1 89 ? 1.818 0.839 7.120 1.00 98.62 89 VAL A C 1
ATOM 707 O O . VAL A 1 89 ? 1.009 0.015 7.536 1.00 98.62 89 VAL A O 1
ATOM 710 N N . ILE A 1 90 ? 2.662 0.587 6.115 1.00 98.69 90 ILE A N 1
ATOM 711 C CA . ILE A 1 90 ? 2.648 -0.675 5.365 1.00 98.69 90 ILE A CA 1
ATOM 712 C C . ILE A 1 90 ? 2.904 -1.860 6.301 1.00 98.69 90 ILE A C 1
ATOM 714 O O . ILE A 1 90 ? 2.087 -2.770 6.332 1.00 98.69 90 ILE A O 1
ATOM 718 N N . THR A 1 91 ? 3.944 -1.810 7.142 1.00 98.19 91 THR A N 1
ATOM 719 C CA . THR A 1 91 ? 4.240 -2.894 8.100 1.00 98.19 91 THR A CA 1
ATOM 720 C C . THR A 1 91 ? 3.134 -3.076 9.150 1.00 98.19 91 THR A C 1
ATOM 722 O O . THR A 1 91 ? 2.821 -4.196 9.549 1.00 98.19 91 THR A O 1
ATOM 725 N N . THR A 1 92 ? 2.509 -1.985 9.604 1.00 98.44 92 THR A N 1
ATOM 726 C CA . THR A 1 92 ? 1.398 -2.053 10.572 1.00 98.44 92 THR A CA 1
ATOM 727 C C . THR A 1 92 ? 0.193 -2.771 9.967 1.00 98.44 92 THR A C 1
ATOM 729 O O . THR A 1 92 ? -0.411 -3.622 10.617 1.00 98.44 92 THR A O 1
ATOM 732 N N . LEU A 1 93 ? -0.158 -2.426 8.725 1.00 98.62 93 LEU A N 1
ATOM 733 C CA . LEU A 1 93 ? -1.326 -2.965 8.032 1.00 98.62 93 LEU A CA 1
ATOM 734 C C . LEU A 1 93 ? -1.093 -4.372 7.464 1.00 98.62 93 LEU A C 1
ATOM 736 O O . LEU A 1 93 ? -2.056 -5.126 7.389 1.00 98.62 93 LEU A O 1
ATOM 740 N N . SER A 1 94 ? 0.142 -4.737 7.097 1.00 98.38 94 SER A N 1
ATOM 741 C CA . SER A 1 94 ? 0.477 -6.090 6.625 1.00 98.38 94 SER A CA 1
ATOM 742 C C . SER A 1 94 ? 0.514 -7.111 7.758 1.00 98.38 94 SER A C 1
ATOM 744 O O . SER A 1 94 ? 0.279 -8.295 7.538 1.00 98.38 94 SER A O 1
ATOM 746 N N . THR A 1 95 ? 0.771 -6.662 8.995 1.00 96.50 95 THR A N 1
ATOM 747 C CA . THR A 1 95 ? 0.933 -7.565 10.139 1.00 96.50 95 THR A CA 1
ATOM 748 C C . THR A 1 95 ? -0.006 -7.260 11.322 1.00 96.50 95 THR A C 1
ATOM 750 O O . THR A 1 95 ? 0.464 -7.070 12.454 1.00 96.50 95 THR A O 1
ATOM 753 N N . PRO A 1 96 ? -1.347 -7.286 11.147 1.00 96.38 96 PRO A N 1
ATOM 754 C CA . PRO A 1 96 ? -2.293 -7.054 12.245 1.00 96.38 96 PRO A CA 1
ATOM 755 C C . PRO A 1 96 ? -2.096 -7.935 13.494 1.00 96.38 96 PRO A C 1
ATOM 757 O O . PRO A 1 96 ? -2.306 -7.441 14.604 1.00 96.38 96 PRO A O 1
ATOM 760 N N . PRO A 1 97 ? -1.649 -9.208 13.403 1.00 95.50 97 PRO A N 1
ATOM 761 C CA . PRO A 1 97 ? -1.354 -10.004 14.596 1.00 95.50 97 PRO A CA 1
ATOM 762 C C . PRO A 1 97 ? -0.291 -9.397 15.528 1.00 95.50 97 PRO A C 1
ATOM 764 O O . PRO A 1 97 ? -0.295 -9.710 16.718 1.00 95.50 97 PRO A O 1
ATOM 767 N N . LEU A 1 98 ? 0.606 -8.545 15.012 1.00 96.19 98 LEU A N 1
ATOM 768 C CA . LEU A 1 98 ? 1.638 -7.866 15.803 1.00 96.19 98 LEU A CA 1
ATOM 769 C C . LEU A 1 98 ? 1.231 -6.453 16.234 1.00 96.19 98 LEU A C 1
ATOM 771 O O . LEU A 1 98 ? 1.590 -6.032 17.333 1.00 96.19 98 LEU A O 1
ATOM 775 N N . TYR A 1 99 ? 0.491 -5.729 15.391 1.00 96.25 99 TYR A N 1
A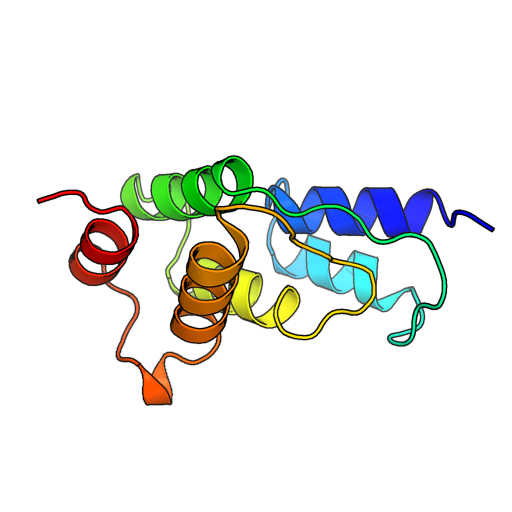TOM 776 C CA . TYR A 1 99 ? 0.199 -4.304 15.600 1.00 96.25 99 TYR A CA 1
ATOM 777 C C . TYR A 1 99 ? -1.246 -4.002 16.014 1.00 96.25 99 TYR A C 1
ATOM 779 O O . TYR A 1 99 ? -1.576 -2.860 16.333 1.00 96.25 99 TYR A O 1
ATOM 787 N N . GLY A 1 100 ? -2.093 -5.027 16.074 1.00 95.94 100 GLY A N 1
ATOM 788 C CA . GLY A 1 100 ? -3.509 -4.910 16.392 1.00 95.94 100 GLY A CA 1
ATOM 789 C C . GLY A 1 100 ? -4.403 -4.948 15.148 1.00 95.94 100 GLY A C 1
ATOM 790 O O . GLY A 1 100 ? -3.934 -4.849 14.016 1.00 95.94 100 GLY A O 1
ATOM 791 N N . PRO A 1 101 ? -5.719 -5.130 15.344 1.00 96.81 101 PRO A N 1
ATOM 792 C CA . PRO A 1 101 ? -6.660 -5.261 14.243 1.00 96.81 101 PRO A CA 1
ATOM 793 C C . PRO A 1 101 ? -6.790 -3.957 13.451 1.00 96.81 101 PRO A C 1
ATOM 795 O O . PRO A 1 101 ? -6.832 -2.872 14.027 1.00 96.81 101 PRO A O 1
ATOM 798 N N . ILE A 1 102 ? -6.982 -4.081 12.137 1.00 98.38 102 ILE A N 1
ATOM 799 C CA . ILE A 1 102 ? -7.371 -2.956 11.285 1.00 98.38 102 ILE A CA 1
ATOM 800 C C . ILE A 1 102 ? -8.810 -2.551 11.628 1.00 98.38 102 ILE A C 1
ATOM 802 O O . ILE A 1 102 ? -9.769 -3.289 11.366 1.00 98.38 102 ILE A O 1
ATOM 806 N N . THR A 1 103 ? -8.962 -1.364 12.209 1.00 98.12 103 THR A N 1
ATOM 807 C CA . THR A 1 103 ? -10.245 -0.731 12.523 1.00 98.12 103 THR A CA 1
ATOM 808 C C . THR A 1 103 ? -10.310 0.666 11.914 1.00 98.12 103 THR A C 1
ATOM 810 O O . THR A 1 103 ? -9.313 1.215 11.450 1.00 98.12 103 THR A O 1
ATOM 813 N N . ARG A 1 104 ? -11.506 1.265 11.918 1.00 98.19 104 ARG A N 1
ATOM 814 C CA . ARG A 1 104 ? -11.665 2.668 11.524 1.00 98.19 104 ARG A CA 1
ATOM 815 C C . ARG A 1 104 ? -10.758 3.584 12.352 1.00 98.19 104 ARG A C 1
ATOM 817 O O . ARG A 1 104 ? -10.002 4.360 11.784 1.00 98.19 104 ARG A O 1
ATOM 824 N N . GLU A 1 105 ? -10.802 3.416 13.671 1.00 97.75 105 GLU A N 1
ATOM 825 C CA . GLU A 1 105 ? -10.028 4.205 14.628 1.00 97.75 105 GLU A CA 1
ATOM 826 C C . GLU A 1 105 ? -8.519 4.059 14.396 1.00 97.75 105 GLU A C 1
ATOM 828 O O . GLU A 1 105 ? -7.804 5.056 14.353 1.00 97.75 105 GLU A O 1
ATOM 833 N N . SER A 1 106 ? -8.021 2.835 14.181 1.00 97.75 106 SER A N 1
ATOM 834 C CA . SER A 1 106 ? -6.590 2.629 13.933 1.00 97.75 106 SER A CA 1
ATOM 835 C C . SER A 1 106 ? -6.140 3.298 12.630 1.00 97.75 106 SER A C 1
ATOM 837 O O . SER A 1 106 ? -5.057 3.873 12.574 1.00 97.75 106 SER A O 1
ATOM 839 N N . VAL A 1 107 ? -6.968 3.269 11.580 1.00 98.44 107 VAL A N 1
ATOM 840 C CA . VAL A 1 107 ? -6.654 3.925 10.299 1.00 98.44 107 VAL A CA 1
ATOM 841 C C . VAL A 1 107 ? -6.742 5.453 10.401 1.00 98.44 107 VAL A C 1
ATOM 843 O O . VAL A 1 107 ? -5.894 6.147 9.843 1.00 98.44 107 VAL A O 1
ATOM 846 N N . GLU A 1 108 ? -7.704 5.996 11.150 1.00 98.38 108 GLU A N 1
ATOM 847 C CA . GLU A 1 108 ? -7.781 7.432 11.459 1.00 98.38 108 GLU A CA 1
ATOM 848 C C . GLU A 1 108 ? -6.526 7.906 12.215 1.00 98.38 108 GLU A C 1
ATOM 850 O O . GLU A 1 108 ? -5.922 8.909 11.828 1.00 98.38 108 GLU A O 1
ATOM 855 N N . GLN A 1 109 ? -6.047 7.127 13.194 1.00 97.44 109 GLN A N 1
ATOM 856 C CA . GLN A 1 109 ? -4.792 7.397 13.906 1.00 97.44 109 GLN A CA 1
ATOM 857 C C . GLN A 1 109 ? -3.572 7.401 12.969 1.00 97.44 109 GLN A C 1
ATOM 859 O O . GLN A 1 109 ? -2.749 8.314 13.048 1.00 97.44 109 GLN A O 1
ATOM 864 N N . LEU A 1 110 ? -3.463 6.433 12.049 1.00 97.62 110 LEU A N 1
ATOM 865 C CA . LEU A 1 110 ? -2.374 6.382 11.057 1.00 97.62 110 LEU A CA 1
ATOM 86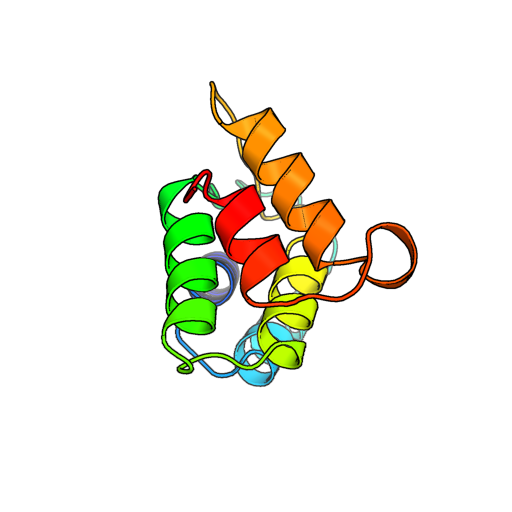6 C C . LEU A 1 110 ? -2.380 7.596 10.111 1.00 97.62 110 LEU A C 1
ATOM 868 O O . LEU A 1 110 ? -1.316 8.062 9.688 1.00 97.62 110 LEU A O 1
ATOM 872 N N . LEU A 1 111 ? -3.569 8.120 9.800 1.00 97.69 111 LEU A N 1
ATOM 873 C CA . LEU A 1 111 ? -3.767 9.328 8.995 1.00 97.69 111 LEU A CA 1
ATOM 874 C C . LEU A 1 111 ? -3.599 10.634 9.788 1.00 97.69 111 LEU A C 1
ATOM 876 O O . LEU A 1 111 ? -3.556 11.702 9.178 1.00 97.69 111 LEU A O 1
ATOM 880 N N . GLY A 1 112 ? -3.494 10.573 11.118 1.00 95.75 112 GLY A N 1
ATOM 881 C CA . GLY A 1 112 ? -3.451 11.759 11.975 1.00 95.75 112 GLY A CA 1
ATOM 882 C C . GLY A 1 112 ? -4.785 12.511 12.044 1.00 95.75 112 GLY A C 1
ATOM 883 O O . GLY A 1 112 ? -4.791 13.718 12.278 1.00 95.75 112 GLY A O 1
ATOM 884 N N . LEU A 1 113 ? -5.902 11.817 11.814 1.00 89.56 113 LEU A N 1
ATOM 885 C CA . LEU A 1 113 ? -7.249 12.344 12.009 1.00 89.56 113 LEU A CA 1
ATOM 886 C C . LEU A 1 113 ? -7.621 12.112 13.483 1.00 89.56 113 LEU A C 1
ATOM 888 O O . LEU A 1 113 ? -7.809 10.970 13.895 1.00 89.56 113 LEU A O 1
ATOM 892 N N . GLN A 1 114 ? -7.657 13.181 14.280 1.00 65.69 114 GLN A N 1
ATOM 893 C CA . GLN A 1 114 ? -8.181 13.194 15.654 1.00 65.69 114 GLN A CA 1
ATOM 894 C C . GLN A 1 114 ? -9.357 14.160 15.753 1.00 65.69 114 GLN A C 1
ATOM 896 O O . GLN A 1 114 ? -9.269 15.247 15.135 1.00 65.69 114 GLN A O 1
#

pLDDT: mean 95.74, std 6.61, range [50.75, 98.75]

Sequence (114 aa):
MINEDRIKAVKSLIGLEKPIDSCINALNTFSWDYDGDPVILNRTDVESVMKRFLDGNLSKTDLEAWADAIELRDDIAFYGSDANWIKMVITTLSTPPLYGPITRESVEQLLGLQ

Radius of gyration: 13.75 Å; chains: 1; bounding box: 33×27×36 Å